Protein AF-A0A268QVD8-F1 (afdb_monomer_lite)

Structure (mmCIF, N/CA/C/O backbone):
data_AF-A0A268QVD8-F1
#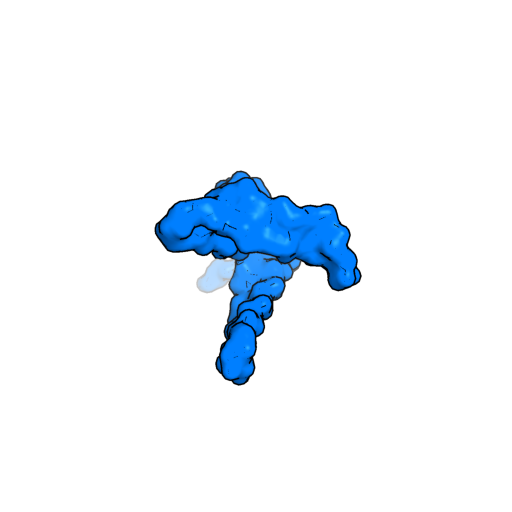
_entry.id   AF-A0A268QVD8-F1
#
loop_
_atom_site.group_PDB
_atom_site.id
_atom_site.type_symbol
_atom_site.label_atom_id
_atom_site.label_alt_id
_atom_site.label_comp_id
_atom_site.label_asym_id
_atom_site.label_entity_id
_atom_site.label_seq_id
_atom_site.pdbx_PDB_ins_code
_atom_site.Cartn_x
_atom_site.Cartn_y
_atom_site.Cartn_z
_atom_site.occupancy
_atom_site.B_iso_or_equiv
_atom_site.auth_seq_id
_atom_site.auth_comp_id
_atom_site.auth_asym_id
_atom_site.auth_atom_id
_atom_site.pdbx_PDB_model_num
ATOM 1 N N . ILE A 1 1 ? -23.724 -23.596 24.624 1.00 52.47 1 ILE A N 1
ATOM 2 C CA . ILE A 1 1 ? -23.399 -22.607 23.566 1.00 52.47 1 ILE A CA 1
ATOM 3 C C . ILE A 1 1 ? -23.701 -21.233 24.146 1.00 52.47 1 ILE A C 1
ATOM 5 O O . ILE A 1 1 ? -24.865 -20.957 24.416 1.00 52.47 1 ILE A O 1
ATOM 9 N N . ALA A 1 2 ? -22.676 -20.441 24.464 1.00 62.75 2 ALA A N 1
ATOM 10 C CA . ALA A 1 2 ? -22.863 -19.122 25.064 1.00 62.75 2 ALA A CA 1
ATOM 11 C C . ALA A 1 2 ? -23.527 -18.184 24.042 1.00 62.75 2 ALA A C 1
ATOM 13 O O . ALA A 1 2 ? -22.939 -17.871 23.011 1.00 62.75 2 ALA A O 1
ATOM 14 N N . LYS A 1 3 ? -24.778 -17.791 24.305 1.00 66.06 3 LYS A N 1
ATOM 15 C CA . LYS A 1 3 ? -25.528 -16.791 23.533 1.00 66.06 3 LYS A CA 1
ATOM 16 C C . LYS A 1 3 ? -25.281 -15.412 24.144 1.00 66.06 3 LYS A C 1
ATOM 18 O O . LYS A 1 3 ? -26.181 -14.835 24.747 1.00 66.06 3 LYS A O 1
ATOM 23 N N . THR A 1 4 ? -24.053 -14.918 24.067 1.00 76.38 4 THR A N 1
ATOM 24 C CA . THR A 1 4 ? -23.769 -13.541 24.483 1.00 76.38 4 THR A CA 1
ATOM 25 C C . THR A 1 4 ? -24.127 -12.620 23.313 1.00 76.38 4 THR A C 1
ATOM 27 O O . THR A 1 4 ? -23.604 -12.838 22.219 1.00 76.38 4 THR A O 1
ATOM 30 N N . PRO A 1 5 ? -25.029 -11.638 23.478 1.00 82.62 5 PRO A N 1
ATOM 31 C CA . PRO A 1 5 ? -25.323 -10.688 22.412 1.00 82.62 5 PRO A CA 1
ATOM 32 C C . PRO A 1 5 ? -24.074 -9.845 22.124 1.00 82.62 5 PRO A C 1
ATOM 34 O O . PRO A 1 5 ? -23.473 -9.293 23.043 1.00 82.62 5 PRO A O 1
ATOM 37 N N . TYR A 1 6 ? -23.682 -9.765 20.855 1.00 85.06 6 TYR A N 1
ATOM 38 C CA . TYR A 1 6 ? -22.598 -8.908 20.376 1.00 85.06 6 TYR A CA 1
ATOM 39 C C . TYR A 1 6 ? -23.153 -7.880 19.390 1.00 85.06 6 TYR A C 1
ATOM 41 O O . TYR A 1 6 ? -24.173 -8.111 18.740 1.00 85.06 6 TYR A O 1
ATOM 49 N N . GLN A 1 7 ? -22.482 -6.736 19.296 1.00 89.88 7 GLN A N 1
ATOM 50 C CA . GLN A 1 7 ? -22.782 -5.709 18.304 1.00 89.88 7 GLN A CA 1
ATOM 51 C C . GLN A 1 7 ? -21.812 -5.845 17.130 1.00 89.88 7 GLN A C 1
ATOM 53 O O . GLN A 1 7 ? -20.623 -6.085 17.331 1.00 89.88 7 GLN A O 1
ATOM 58 N N . VAL A 1 8 ? -22.332 -5.712 15.911 1.00 92.00 8 VAL A N 1
ATOM 59 C CA . VAL A 1 8 ? -21.541 -5.711 14.675 1.00 92.00 8 VAL 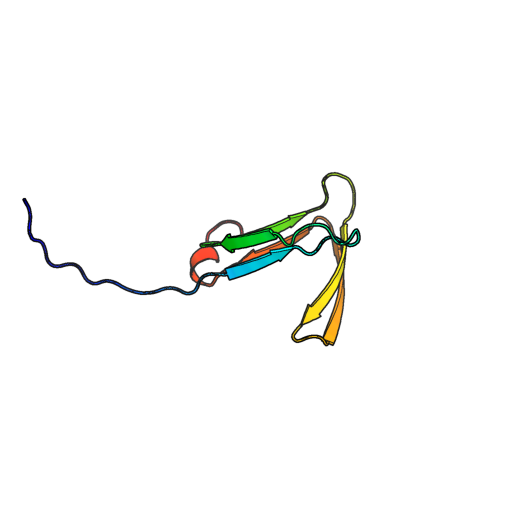A CA 1
ATOM 60 C C . VAL A 1 8 ? -21.357 -4.266 14.231 1.00 92.00 8 VAL A C 1
ATOM 62 O O . VAL A 1 8 ? -22.313 -3.494 14.240 1.00 92.00 8 VAL A O 1
ATOM 65 N N . VAL A 1 9 ? -20.131 -3.914 13.853 1.00 93.19 9 VAL A N 1
ATOM 66 C CA . VAL A 1 9 ? -19.772 -2.599 13.313 1.00 93.19 9 VAL A CA 1
ATOM 67 C C . VAL A 1 9 ? -19.083 -2.814 11.972 1.00 93.19 9 VAL A C 1
ATOM 69 O O . VAL A 1 9 ? -18.263 -3.722 11.835 1.00 93.19 9 VAL A O 1
ATOM 72 N N . GLU A 1 10 ? -19.430 -1.993 10.989 1.00 93.81 10 GLU A N 1
ATOM 73 C CA . GLU A 1 10 ? -18.876 -2.063 9.640 1.00 93.81 10 GLU A CA 1
ATOM 74 C C . GLU A 1 10 ? -17.750 -1.045 9.462 1.00 93.81 10 GLU A C 1
ATOM 76 O O . GLU A 1 10 ? -17.833 0.089 9.934 1.00 93.81 10 GLU A O 1
ATOM 81 N N . TYR A 1 11 ? -16.703 -1.457 8.748 1.00 94.19 11 TYR A N 1
ATOM 82 C CA . TYR A 1 11 ? -15.561 -0.616 8.413 1.00 94.19 11 TYR A CA 1
ATOM 83 C C . TYR A 1 11 ? -15.316 -0.638 6.903 1.00 94.19 11 TYR A C 1
ATOM 85 O O . TYR A 1 11 ? -15.525 -1.674 6.266 1.00 94.19 11 TYR A O 1
ATOM 93 N N . PRO A 1 12 ? -14.866 0.485 6.316 1.00 95.94 12 PRO A N 1
ATOM 94 C CA . PRO A 1 12 ? -14.534 0.532 4.902 1.00 95.94 12 PRO A CA 1
ATOM 95 C C . PRO A 1 12 ? -13.304 -0.330 4.599 1.00 95.94 12 PRO A C 1
ATOM 97 O O . PRO A 1 12 ? -12.378 -0.430 5.404 1.00 95.94 12 PRO A O 1
ATOM 100 N N . ILE A 1 13 ? -13.286 -0.895 3.395 1.00 96.81 13 ILE A N 1
ATOM 101 C CA . ILE A 1 13 ? -12.159 -1.644 2.831 1.00 96.81 13 ILE A CA 1
ATOM 102 C C . ILE A 1 13 ? -11.655 -0.946 1.568 1.00 96.81 13 ILE A C 1
ATOM 104 O O . ILE A 1 13 ? -12.399 -0.210 0.919 1.00 96.81 13 ILE A O 1
ATOM 108 N N . LEU A 1 14 ? -10.396 -1.186 1.213 1.00 97.00 14 LEU A N 1
ATOM 109 C CA . LEU A 1 14 ? -9.781 -0.641 0.006 1.00 97.00 14 LEU A CA 1
ATOM 110 C C . LEU A 1 14 ? -9.888 -1.656 -1.141 1.00 97.00 14 LEU A C 1
ATOM 112 O O . LEU A 1 14 ? -9.387 -2.773 -1.023 1.00 97.00 14 LEU A O 1
ATOM 116 N N . GLU A 1 15 ? -10.512 -1.274 -2.257 1.00 97.88 15 GLU A N 1
ATOM 117 C CA . GLU A 1 15 ? -10.489 -2.060 -3.498 1.00 97.88 15 GLU A CA 1
ATOM 118 C C . GLU A 1 15 ? -9.280 -1.664 -4.351 1.00 97.88 15 GLU A C 1
ATOM 120 O O . GLU A 1 15 ? -9.034 -0.483 -4.594 1.00 97.88 15 GLU A O 1
ATOM 125 N N . VAL A 1 16 ? -8.539 -2.666 -4.823 1.00 97.31 16 VAL A N 1
ATOM 126 C CA . VAL A 1 16 ? -7.354 -2.486 -5.666 1.00 97.31 16 VAL A CA 1
ATOM 127 C C . VAL A 1 16 ? -7.560 -3.235 -6.972 1.00 97.31 16 VAL A C 1
ATOM 129 O O . VAL A 1 16 ? -7.858 -4.432 -6.970 1.00 97.31 16 VAL A O 1
ATOM 132 N N . ILE A 1 17 ? -7.379 -2.531 -8.087 1.00 96.88 17 ILE A N 1
ATOM 133 C CA . ILE A 1 17 ? -7.489 -3.084 -9.438 1.00 96.88 17 ILE A CA 1
ATOM 134 C C . ILE A 1 17 ? -6.149 -2.893 -10.141 1.00 96.88 17 ILE A C 1
ATOM 136 O O . ILE A 1 17 ? -5.708 -1.762 -10.341 1.00 96.88 17 ILE A O 1
ATOM 140 N N . ILE A 1 18 ? -5.521 -3.997 -10.537 1.00 95.94 18 ILE A N 1
ATOM 141 C CA . ILE A 1 18 ? -4.273 -3.997 -11.302 1.00 95.94 18 ILE A CA 1
ATOM 142 C C . ILE A 1 18 ? -4.609 -4.282 -12.763 1.00 95.94 18 ILE A C 1
ATOM 144 O O . ILE A 1 18 ? -5.201 -5.316 -13.090 1.00 95.94 18 ILE A O 1
ATOM 148 N N . ARG A 1 19 ? -4.217 -3.350 -13.634 1.00 95.38 19 ARG A N 1
ATOM 149 C CA . ARG A 1 19 ? -4.345 -3.463 -15.089 1.00 95.38 19 ARG A CA 1
ATOM 150 C C . ARG A 1 19 ? -2.965 -3.629 -15.697 1.00 95.38 19 ARG A C 1
ATOM 152 O O . ARG A 1 19 ? -2.076 -2.824 -15.435 1.00 95.38 19 ARG A O 1
ATOM 159 N N . HIS A 1 20 ? -2.798 -4.673 -16.498 1.00 93.00 20 HIS A N 1
ATOM 160 C CA . HIS A 1 20 ? -1.545 -4.942 -17.186 1.00 93.00 20 HIS A CA 1
ATOM 161 C C . HIS A 1 20 ? -1.539 -4.272 -18.563 1.00 93.00 20 HIS A C 1
ATOM 163 O O . HIS A 1 20 ? -2.534 -4.308 -19.286 1.00 93.00 20 HIS A O 1
ATOM 169 N N . ASN A 1 21 ? -0.405 -3.677 -18.937 1.00 90.94 21 ASN A N 1
ATOM 170 C CA . ASN A 1 21 ? -0.252 -2.979 -20.220 1.00 90.94 21 ASN A CA 1
ATOM 171 C C . ASN A 1 21 ? -0.342 -3.916 -21.435 1.00 90.94 21 ASN A C 1
ATOM 173 O O . ASN A 1 21 ? -0.627 -3.464 -22.539 1.00 90.94 21 ASN A O 1
ATOM 177 N N . ASP A 1 22 ? -0.098 -5.212 -21.242 1.00 92.12 22 ASP A N 1
ATOM 178 C CA . ASP A 1 22 ? -0.173 -6.242 -22.281 1.00 92.12 22 ASP A CA 1
ATOM 179 C C . ASP A 1 22 ? -1.609 -6.729 -22.558 1.00 92.12 22 ASP A C 1
ATOM 181 O O . ASP A 1 22 ? -1.810 -7.628 -23.374 1.00 92.12 22 ASP A O 1
ATOM 185 N N . GLY A 1 23 ? -2.614 -6.146 -21.895 1.00 87.06 23 GLY A N 1
ATOM 186 C CA . GLY A 1 23 ? -4.007 -6.575 -22.015 1.00 87.06 23 GLY A CA 1
ATOM 187 C C . GLY A 1 23 ? -4.314 -7.879 -21.274 1.00 87.06 23 GLY A C 1
ATOM 188 O O . GLY A 1 23 ? -5.360 -8.486 -21.516 1.00 87.06 23 GLY A O 1
ATOM 189 N N . GLY A 1 24 ? -3.425 -8.319 -20.376 1.00 91.44 24 GLY A N 1
ATOM 190 C CA . GLY A 1 24 ? -3.675 -9.425 -19.462 1.00 91.44 24 GLY A CA 1
ATOM 191 C C . GLY A 1 24 ? -4.925 -9.212 -18.601 1.00 91.44 24 GLY A C 1
ATOM 192 O O . GLY A 1 24 ? -5.455 -8.107 -18.463 1.00 91.44 24 GLY A O 1
ATOM 193 N N . ARG A 1 25 ? -5.419 -10.301 -18.001 1.00 92.50 25 ARG A N 1
ATOM 194 C CA . ARG A 1 25 ? -6.624 -10.263 -17.163 1.00 92.50 25 ARG A CA 1
ATOM 195 C C . ARG A 1 25 ? -6.426 -9.307 -15.985 1.00 92.50 25 ARG A C 1
ATOM 197 O O . ARG A 1 25 ? -5.460 -9.443 -15.242 1.00 92.50 25 ARG A O 1
ATOM 204 N N . GLU A 1 26 ? -7.385 -8.404 -15.782 1.00 95.12 26 GLU A N 1
ATOM 205 C CA . GLU A 1 26 ? -7.402 -7.535 -14.604 1.00 95.12 26 GLU A CA 1
ATOM 206 C C . GLU A 1 26 ? -7.422 -8.368 -13.315 1.00 95.12 26 GLU A C 1
ATOM 208 O O . GLU A 1 26 ? -8.222 -9.303 -13.169 1.00 95.12 26 GLU A O 1
ATOM 213 N N . ALA A 1 27 ? -6.564 -7.999 -12.365 1.00 95.06 27 ALA A N 1
ATOM 214 C CA . ALA A 1 27 ? -6.551 -8.584 -11.032 1.00 95.06 27 ALA A CA 1
ATOM 215 C C . ALA A 1 27 ? -7.234 -7.631 -10.043 1.00 95.06 27 ALA A C 1
ATOM 217 O O . ALA A 1 27 ? -6.999 -6.422 -10.069 1.00 95.06 27 ALA A O 1
ATOM 218 N N . ARG A 1 28 ? -8.094 -8.177 -9.177 1.00 97.12 28 ARG A N 1
ATOM 219 C CA . ARG A 1 28 ? -8.877 -7.416 -8.198 1.00 97.12 28 ARG A CA 1
ATOM 220 C C . ARG A 1 28 ? -8.649 -7.961 -6.796 1.00 97.12 28 ARG A C 1
ATOM 222 O O . ARG A 1 28 ? -8.778 -9.166 -6.581 1.00 97.12 28 ARG A O 1
ATOM 229 N N . TYR A 1 29 ? -8.371 -7.064 -5.857 1.00 97.25 29 TYR A N 1
ATOM 230 C CA . TYR A 1 29 ? -8.100 -7.382 -4.458 1.00 97.25 29 TYR A CA 1
ATOM 231 C C . TYR A 1 29 ? -8.879 -6.455 -3.525 1.00 97.25 29 TYR A C 1
ATOM 233 O O . TYR A 1 29 ? -9.196 -5.321 -3.883 1.00 97.25 29 TYR A O 1
ATOM 241 N N . LEU A 1 30 ? -9.162 -6.945 -2.319 1.00 97.44 30 LEU A N 1
ATOM 242 C CA . LEU A 1 30 ? -9.751 -6.174 -1.229 1.00 97.44 30 LEU A CA 1
ATOM 243 C C . LEU A 1 30 ? -8.775 -6.178 -0.053 1.00 97.44 30 LEU A C 1
ATOM 245 O O . LEU A 1 30 ? -8.412 -7.246 0.442 1.00 97.44 30 LEU A O 1
ATOM 249 N N . ALA A 1 31 ? -8.350 -4.996 0.379 1.00 96.06 31 ALA A N 1
ATOM 250 C CA . ALA A 1 31 ? -7.434 -4.813 1.494 1.00 96.06 31 ALA A CA 1
ATOM 251 C C . ALA A 1 31 ? -8.180 -4.282 2.723 1.00 96.06 31 ALA A C 1
ATOM 253 O O . ALA A 1 31 ? -8.897 -3.280 2.651 1.00 96.06 31 ALA A O 1
ATOM 254 N N . LEU A 1 32 ? -7.993 -4.963 3.857 1.00 95.81 32 LEU A N 1
ATOM 255 C CA . LEU A 1 32 ? -8.540 -4.535 5.144 1.00 95.81 32 LEU A CA 1
ATOM 256 C C . LEU A 1 32 ? -7.714 -3.396 5.748 1.00 95.81 32 LEU A C 1
ATOM 258 O O . LEU A 1 32 ? -8.289 -2.400 6.178 1.00 95.81 32 LEU A O 1
ATOM 262 N N . ASN A 1 33 ? -6.386 -3.538 5.756 1.00 95.69 33 ASN A N 1
ATOM 263 C CA . ASN A 1 33 ? -5.485 -2.549 6.343 1.00 95.69 33 ASN A CA 1
ATOM 264 C C . ASN A 1 33 ? -4.899 -1.639 5.261 1.00 95.69 33 ASN A C 1
ATOM 266 O O . ASN A 1 33 ? -5.316 -0.490 5.144 1.00 95.69 33 ASN A O 1
ATOM 270 N N . GLU A 1 34 ? -3.999 -2.157 4.422 1.00 96.94 34 GLU A N 1
ATOM 271 C CA . GLU A 1 34 ? -3.331 -1.363 3.393 1.00 96.94 34 GLU A CA 1
ATOM 272 C C . GLU A 1 34 ? -2.990 -2.148 2.122 1.00 96.94 34 GLU A C 1
ATOM 274 O O . GLU A 1 34 ? -2.940 -3.379 2.101 1.00 96.94 34 GLU A O 1
ATOM 279 N N . CYS A 1 35 ? -2.730 -1.400 1.052 1.00 96.56 35 CYS A N 1
ATOM 280 C CA . CYS A 1 35 ? -2.081 -1.867 -0.162 1.00 96.56 35 CYS A CA 1
ATOM 281 C C . CYS A 1 35 ? -0.794 -1.069 -0.371 1.00 96.56 35 CYS A C 1
ATOM 283 O O . CYS A 1 35 ? -0.792 0.156 -0.270 1.00 96.56 35 CYS A O 1
ATOM 285 N N . THR A 1 36 ? 0.303 -1.761 -0.669 1.00 95.56 36 THR A N 1
ATOM 286 C CA . THR A 1 36 ? 1.608 -1.139 -0.890 1.00 95.56 36 THR A CA 1
ATOM 287 C C . THR A 1 36 ? 2.139 -1.498 -2.272 1.00 95.56 36 THR A C 1
ATOM 289 O O . THR A 1 36 ? 2.198 -2.676 -2.626 1.00 95.56 36 THR A O 1
ATOM 292 N N . VAL A 1 37 ? 2.576 -0.487 -3.022 1.00 95.00 37 VAL A N 1
ATOM 293 C CA . VAL A 1 37 ? 3.295 -0.633 -4.294 1.00 95.00 37 VAL A CA 1
ATOM 294 C C . VAL A 1 37 ? 4.747 -0.242 -4.055 1.00 95.00 37 VAL A C 1
ATOM 296 O O . VAL A 1 37 ? 5.016 0.888 -3.659 1.00 95.00 37 VAL A O 1
ATOM 299 N N . LYS A 1 38 ? 5.681 -1.167 -4.279 1.00 94.12 38 LYS A N 1
ATOM 300 C CA . LYS A 1 38 ? 7.121 -0.975 -4.046 1.00 94.12 38 LYS A CA 1
ATOM 301 C C . LYS A 1 38 ? 7.931 -1.486 -5.226 1.00 94.12 38 LYS A C 1
ATOM 303 O O . LYS A 1 38 ? 7.507 -2.432 -5.893 1.00 94.12 38 LYS A O 1
ATOM 308 N N . SER A 1 39 ? 9.097 -0.884 -5.456 1.00 91.12 39 SER A N 1
ATOM 309 C CA . SER A 1 39 ? 10.069 -1.484 -6.371 1.00 91.12 39 SER A CA 1
ATOM 310 C C . SER A 1 39 ? 10.699 -2.724 -5.737 1.00 91.12 39 SER A C 1
ATOM 312 O O . SER A 1 39 ? 10.902 -2.772 -4.524 1.00 91.12 39 SER A O 1
ATOM 314 N N . ILE A 1 40 ? 11.026 -3.720 -6.562 1.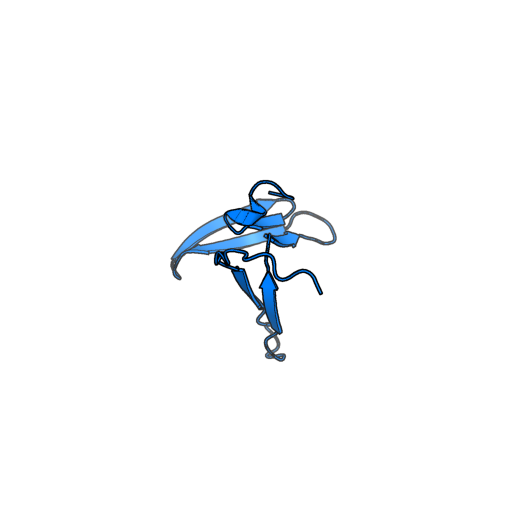00 88.25 40 ILE A N 1
ATOM 315 C CA . ILE A 1 40 ? 11.832 -4.873 -6.135 1.00 88.25 40 ILE A CA 1
ATOM 316 C C . ILE A 1 40 ? 13.299 -4.440 -5.987 1.00 88.25 40 ILE A C 1
ATOM 318 O O . ILE A 1 40 ? 13.962 -4.838 -5.034 1.00 88.25 40 ILE A O 1
ATOM 322 N N . GLU A 1 41 ? 13.784 -3.580 -6.889 1.00 89.69 41 GLU A N 1
ATOM 323 C CA . GLU A 1 41 ? 15.133 -3.007 -6.858 1.00 89.69 41 GLU A CA 1
ATOM 324 C C . GLU A 1 41 ? 15.119 -1.550 -7.348 1.00 89.69 41 GLU A C 1
ATOM 326 O O . GLU A 1 41 ? 14.412 -1.202 -8.295 1.00 89.69 41 GLU A O 1
ATOM 331 N N . GLY A 1 42 ? 15.921 -0.685 -6.721 1.00 89.81 42 GLY A N 1
ATOM 332 C CA . GLY A 1 42 ? 16.062 0.721 -7.116 1.00 89.81 42 GLY A CA 1
ATOM 333 C C . GLY A 1 42 ? 14.848 1.610 -6.807 1.00 89.81 42 GLY A C 1
ATOM 334 O O . GLY A 1 42 ? 13.902 1.207 -6.136 1.00 89.81 42 GLY A O 1
ATOM 335 N N . THR A 1 43 ? 14.899 2.855 -7.285 1.00 93.50 43 THR A N 1
ATOM 336 C CA . THR A 1 43 ? 13.855 3.865 -7.052 1.00 93.50 43 THR A CA 1
ATOM 337 C C . THR A 1 43 ? 12.659 3.651 -7.977 1.00 93.50 43 THR A C 1
ATOM 339 O O . THR A 1 43 ? 12.805 3.638 -9.200 1.00 93.50 43 THR A O 1
ATOM 342 N N . LEU A 1 44 ? 11.464 3.566 -7.395 1.00 94.69 44 LEU A N 1
ATOM 343 C CA . LEU A 1 44 ? 10.203 3.578 -8.121 1.00 94.69 44 LEU A CA 1
ATOM 344 C C . LEU A 1 44 ? 9.864 5.008 -8.548 1.00 94.69 44 LEU A C 1
ATOM 346 O O . LEU A 1 44 ? 9.809 5.917 -7.718 1.00 94.69 44 LEU A O 1
ATOM 350 N N . VAL A 1 45 ? 9.608 5.189 -9.841 1.00 96.19 45 VAL A N 1
ATOM 351 C CA . VAL A 1 45 ? 9.065 6.429 -10.400 1.00 96.19 45 VAL A CA 1
ATOM 352 C C . VAL A 1 45 ? 7.652 6.139 -10.880 1.00 96.19 45 VAL A C 1
ATOM 354 O O . VAL A 1 45 ? 7.465 5.225 -11.682 1.00 96.19 45 VAL A O 1
ATOM 357 N N . MET A 1 46 ? 6.666 6.889 -10.391 1.00 95.25 46 MET A N 1
ATOM 358 C CA . MET A 1 46 ? 5.279 6.735 -10.830 1.00 95.25 46 MET A CA 1
ATOM 359 C C . MET A 1 46 ? 4.549 8.070 -10.890 1.00 95.25 46 MET A C 1
ATOM 361 O O . MET A 1 46 ? 4.785 8.943 -10.058 1.00 95.25 46 MET A O 1
ATOM 365 N N . ASP A 1 47 ? 3.625 8.193 -11.836 1.00 96.75 47 ASP A N 1
ATOM 366 C CA . ASP A 1 47 ? 2.665 9.291 -11.858 1.00 96.75 47 ASP A CA 1
ATOM 367 C C . ASP A 1 47 ? 1.463 8.930 -10.985 1.00 96.75 47 ASP A C 1
ATOM 369 O O . ASP A 1 47 ? 0.869 7.857 -11.118 1.00 96.75 47 ASP A O 1
ATOM 373 N N . VAL A 1 48 ? 1.129 9.825 -10.062 1.00 96.94 48 VAL A N 1
ATOM 374 C CA . VAL A 1 48 ? 0.009 9.677 -9.139 1.00 96.94 48 VAL A CA 1
ATOM 375 C C . VAL A 1 48 ? -1.131 10.545 -9.637 1.00 96.94 48 VAL A C 1
ATOM 377 O O . VAL A 1 48 ? -1.004 11.764 -9.769 1.00 96.94 48 VAL A O 1
ATOM 380 N N . GLU A 1 49 ? -2.273 9.911 -9.879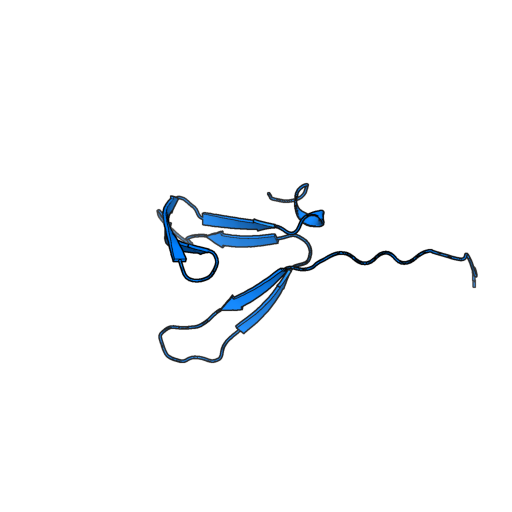 1.00 97.62 49 GLU A N 1
ATOM 381 C CA . GLU A 1 49 ? -3.502 10.591 -10.262 1.00 97.62 49 GLU A CA 1
ATOM 382 C C . GLU A 1 49 ? -4.556 10.470 -9.166 1.00 97.62 49 GLU A C 1
ATOM 384 O O . GLU A 1 49 ? -4.806 9.393 -8.622 1.00 97.62 49 GLU A O 1
ATOM 389 N N . ILE A 1 50 ? -5.234 11.579 -8.877 1.00 97.00 50 ILE A N 1
ATOM 390 C CA . ILE A 1 50 ? -6.354 11.623 -7.939 1.00 97.00 50 ILE A CA 1
ATOM 391 C C . ILE A 1 50 ? -7.585 12.073 -8.714 1.00 97.00 50 ILE A C 1
ATOM 393 O O . ILE A 1 50 ? -7.608 13.152 -9.300 1.00 97.00 50 ILE A O 1
ATOM 397 N N . LYS A 1 51 ? -8.628 11.233 -8.723 1.00 96.50 51 LYS A N 1
ATOM 398 C CA . LYS A 1 51 ? -9.873 11.476 -9.482 1.00 96.50 51 LYS A CA 1
ATOM 399 C C . LYS A 1 51 ? -9.624 11.738 -10.981 1.00 96.50 51 LYS A C 1
ATOM 401 O O . LYS A 1 51 ? -10.311 12.556 -11.586 1.00 96.50 51 LYS A O 1
ATOM 406 N N . GLY A 1 52 ? -8.646 11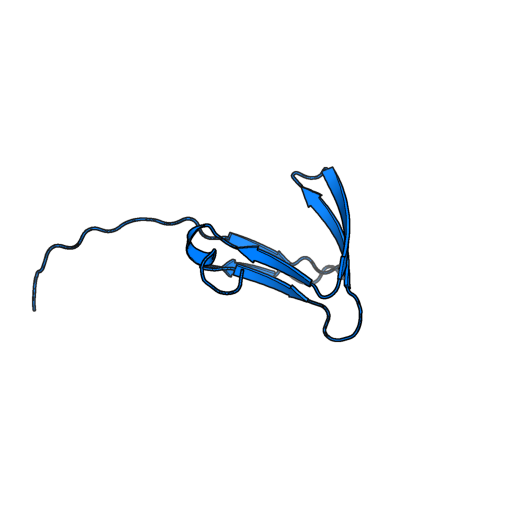.041 -11.565 1.00 95.31 52 GLY A N 1
ATOM 407 C CA . GLY A 1 52 ? -8.272 11.172 -12.980 1.00 95.31 52 GLY A CA 1
ATOM 408 C C . GLY A 1 52 ? -7.531 12.467 -13.322 1.00 95.31 52 GLY A C 1
ATOM 409 O O . GLY A 1 52 ? -7.462 12.838 -14.489 1.00 95.31 52 GLY A O 1
ATOM 410 N N . GLN A 1 53 ? -7.023 13.187 -12.318 1.00 97.56 53 GLN A N 1
ATOM 411 C CA . GLN A 1 53 ? -6.178 14.362 -12.503 1.00 97.56 53 GLN A CA 1
ATOM 412 C C . GLN A 1 53 ? -4.776 14.067 -11.984 1.00 97.56 53 GLN A C 1
ATOM 414 O O . GLN A 1 53 ? -4.629 13.551 -10.875 1.00 97.56 53 GLN A O 1
ATOM 419 N N . THR A 1 54 ? -3.754 14.424 -12.764 1.00 97.56 54 THR A N 1
ATOM 420 C CA . THR A 1 54 ? -2.354 14.319 -12.343 1.00 97.56 54 THR A CA 1
ATOM 421 C C . THR A 1 54 ? -2.126 15.172 -11.102 1.00 97.56 54 THR A C 1
ATOM 423 O O . THR A 1 54 ? -2.355 16.382 -11.119 1.00 97.56 54 THR A O 1
ATOM 426 N N . PHE A 1 55 ? -1.690 14.525 -10.028 1.00 97.69 55 PHE A N 1
ATOM 427 C CA . PHE A 1 55 ? -1.342 15.178 -8.776 1.00 97.69 55 PHE A CA 1
ATOM 428 C C . PHE A 1 55 ? 0.162 15.446 -8.728 1.00 97.69 55 PHE A C 1
ATOM 430 O O . PHE A 1 55 ? 0.577 16.597 -8.607 1.00 97.69 55 PHE A O 1
ATOM 437 N N . GLU A 1 56 ? 0.975 14.401 -8.895 1.00 97.69 56 GLU A N 1
ATOM 438 C CA . GLU A 1 56 ? 2.435 14.511 -8.895 1.00 97.69 56 GLU A CA 1
ATOM 439 C C . GLU A 1 56 ? 3.110 13.314 -9.577 1.00 97.69 56 GLU A C 1
ATOM 441 O O . GLU A 1 56 ? 2.497 12.265 -9.767 1.00 97.69 56 GLU A O 1
ATOM 446 N N . THR A 1 57 ? 4.403 13.454 -9.876 1.00 97.31 57 THR A N 1
ATOM 447 C CA . THR A 1 57 ? 5.287 12.325 -10.190 1.00 97.31 57 THR A CA 1
ATOM 448 C C . THR A 1 57 ? 6.096 11.978 -8.942 1.00 97.31 57 THR A C 1
ATOM 450 O O . THR A 1 57 ? 7.011 12.711 -8.557 1.00 97.31 57 THR A O 1
ATOM 453 N N . PHE A 1 58 ? 5.783 10.846 -8.319 1.00 96.56 58 PHE A N 1
ATOM 454 C CA . PHE A 1 58 ? 6.465 10.338 -7.134 1.00 96.56 58 PHE A CA 1
ATOM 455 C C . PHE A 1 58 ? 7.783 9.640 -7.499 1.00 96.56 58 PHE A C 1
ATOM 457 O O . PHE A 1 58 ? 7.866 8.915 -8.494 1.00 96.56 58 PHE A O 1
ATOM 464 N N . ARG A 1 59 ? 8.819 9.833 -6.669 1.00 96.62 59 ARG A N 1
ATOM 465 C CA . ARG A 1 59 ? 10.112 9.135 -6.754 1.00 96.62 59 ARG A CA 1
ATOM 466 C C . ARG A 1 59 ? 10.541 8.665 -5.366 1.00 96.62 59 ARG A C 1
ATOM 468 O O . ARG A 1 59 ? 10.862 9.495 -4.520 1.00 96.62 59 ARG A O 1
ATOM 475 N N . GLY A 1 60 ? 10.581 7.356 -5.143 1.00 94.25 60 GLY A N 1
ATOM 476 C CA . GLY A 1 60 ? 10.960 6.784 -3.848 1.00 94.25 60 GLY A CA 1
ATOM 477 C C . GLY A 1 60 ? 10.901 5.260 -3.839 1.00 94.25 60 GLY A C 1
ATOM 478 O O . GLY A 1 60 ? 10.867 4.633 -4.893 1.00 94.25 60 GLY A O 1
ATOM 479 N N . ASP A 1 61 ? 10.875 4.657 -2.655 1.00 93.88 61 ASP A N 1
ATOM 480 C CA . ASP A 1 61 ? 10.869 3.192 -2.517 1.00 93.88 61 ASP A CA 1
ATOM 481 C C . ASP A 1 61 ? 9.505 2.576 -2.871 1.00 93.88 61 ASP A C 1
ATOM 483 O O . ASP A 1 61 ? 9.414 1.455 -3.380 1.00 93.88 61 ASP A O 1
ATOM 487 N N . GLY A 1 62 ? 8.427 3.318 -2.613 1.00 94.19 62 GLY A N 1
ATOM 488 C CA . GLY A 1 62 ? 7.062 2.880 -2.859 1.00 94.19 62 GLY A CA 1
ATOM 489 C C . GLY A 1 62 ? 6.007 3.803 -2.262 1.00 94.19 62 GLY A C 1
ATOM 490 O O . GLY A 1 62 ? 6.331 4.742 -1.540 1.00 94.19 62 GLY A O 1
ATOM 491 N N . LEU A 1 63 ? 4.742 3.497 -2.546 1.00 95.38 63 LEU A N 1
ATOM 492 C CA . LEU A 1 63 ? 3.570 4.158 -1.972 1.00 95.38 63 LEU A CA 1
ATOM 493 C C . LEU A 1 63 ? 2.716 3.156 -1.194 1.00 95.38 63 LEU A C 1
ATOM 495 O O . LEU A 1 63 ? 2.508 2.024 -1.637 1.00 95.38 63 LEU A O 1
ATOM 499 N N . CYS 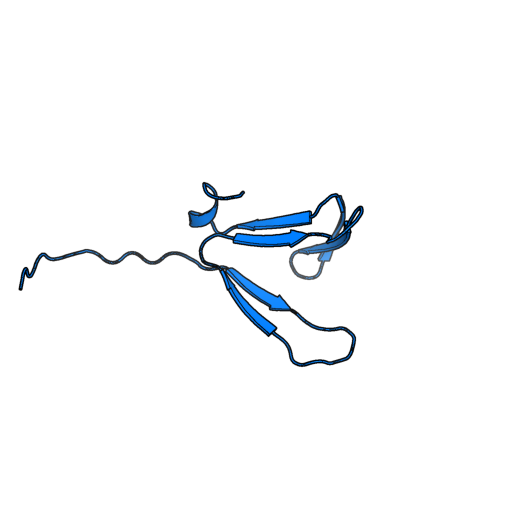A 1 64 ? 2.203 3.598 -0.047 1.00 95.94 64 CYS A N 1
ATOM 500 C CA . CYS A 1 64 ? 1.257 2.864 0.785 1.00 95.94 64 CYS A CA 1
ATOM 501 C C . CYS A 1 64 ? -0.095 3.589 0.779 1.00 95.94 64 CYS A C 1
ATOM 503 O O . CYS A 1 64 ? -0.155 4.802 0.964 1.00 95.94 64 CYS A O 1
ATOM 505 N N . MET A 1 65 ? -1.177 2.845 0.561 1.00 95.88 65 MET A N 1
ATOM 506 C CA . MET A 1 65 ? -2.555 3.324 0.650 1.00 95.88 65 MET A CA 1
ATOM 507 C C . MET A 1 65 ? -3.271 2.516 1.729 1.00 95.88 65 MET A C 1
ATOM 509 O O . MET A 1 65 ? -3.476 1.313 1.559 1.00 95.88 65 MET A O 1
ATOM 513 N N . SER A 1 66 ? -3.662 3.160 2.827 1.00 96.12 66 SER A N 1
ATOM 514 C CA . SER A 1 66 ? -4.294 2.497 3.972 1.00 96.12 66 SER A CA 1
ATOM 515 C C . SER A 1 66 ? -5.756 2.899 4.156 1.00 96.12 66 SER A C 1
ATOM 517 O O . SER A 1 66 ? -6.137 4.053 3.948 1.00 96.12 66 SER A O 1
ATOM 519 N N . THR A 1 67 ? -6.578 1.964 4.625 1.00 96.56 67 THR A N 1
ATOM 520 C CA . THR A 1 67 ? -7.900 2.272 5.180 1.00 96.56 67 THR A CA 1
ATOM 521 C C . THR A 1 67 ? -7.748 3.034 6.506 1.00 96.56 67 THR A C 1
ATOM 523 O O . THR A 1 67 ? -6.684 2.983 7.131 1.00 96.56 67 THR A O 1
ATOM 526 N N . PRO A 1 68 ? -8.804 3.709 7.001 1.00 94.56 68 PRO A N 1
ATOM 527 C CA . PRO A 1 68 ? -8.774 4.322 8.330 1.00 94.56 68 PRO A CA 1
ATOM 528 C C . PRO A 1 68 ? -8.402 3.322 9.435 1.00 94.56 68 PRO A C 1
ATOM 530 O O . PRO A 1 68 ? -7.602 3.641 10.313 1.00 94.56 68 PRO A O 1
ATOM 533 N N . SER A 1 69 ? -8.925 2.095 9.352 1.00 93.12 69 SER A N 1
ATOM 534 C CA . SER A 1 69 ? -8.632 1.017 10.304 1.00 93.12 69 SER A CA 1
ATOM 535 C C . SER A 1 69 ? -7.193 0.501 10.197 1.00 93.12 69 SER A C 1
ATOM 537 O O . SER A 1 69 ? -6.635 0.054 11.193 1.00 93.12 69 SER A O 1
ATOM 539 N N . GLY A 1 70 ? -6.582 0.586 9.011 1.00 93.25 70 GLY A N 1
ATOM 540 C CA . GLY A 1 70 ? -5.185 0.223 8.761 1.00 93.25 70 GLY A CA 1
ATOM 541 C C . GLY A 1 70 ? -4.161 1.294 9.148 1.00 93.25 70 GLY A C 1
ATOM 542 O O . GLY A 1 70 ? -2.965 1.025 9.112 1.00 93.25 70 GLY A O 1
ATOM 543 N N . SER A 1 71 ? -4.593 2.496 9.543 1.00 90.31 71 SER A N 1
ATOM 544 C CA . SER A 1 71 ? -3.686 3.626 9.818 1.00 90.31 71 SER A CA 1
ATOM 545 C C . SER A 1 71 ? -2.698 3.388 10.965 1.00 90.31 71 SER A C 1
ATOM 547 O O . SER A 1 71 ? -1.681 4.068 11.032 1.00 90.31 71 SER A O 1
ATOM 549 N N . THR A 1 72 ? -2.980 2.431 11.852 1.00 89.56 72 THR A N 1
ATOM 550 C CA . THR A 1 72 ? -2.109 2.034 12.970 1.00 89.56 72 THR A CA 1
ATOM 551 C C . THR A 1 72 ? -1.300 0.763 12.685 1.00 89.56 72 THR A C 1
ATOM 553 O O . THR A 1 72 ? -0.753 0.177 13.619 1.00 89.56 72 THR A O 1
ATOM 556 N N . ALA A 1 73 ? -1.301 0.273 11.441 1.00 89.19 73 ALA A N 1
ATOM 557 C CA . ALA A 1 73 ? -0.563 -0.915 11.020 1.00 89.19 73 ALA A CA 1
ATOM 558 C C . ALA A 1 73 ? 0.775 -0.526 10.366 1.00 89.19 73 ALA A C 1
ATOM 560 O O . ALA A 1 73 ? 1.663 -0.039 11.058 1.00 89.19 73 ALA A O 1
ATOM 561 N N . TYR A 1 74 ? 0.947 -0.782 9.066 1.00 77.00 74 TYR A N 1
ATOM 562 C CA . TYR A 1 74 ? 2.202 -0.494 8.362 1.00 77.00 74 TYR A CA 1
ATOM 563 C C . TYR A 1 74 ? 2.333 0.964 7.886 1.00 77.00 74 TYR A C 1
ATOM 565 O O . TYR A 1 74 ? 3.424 1.369 7.492 1.00 77.00 74 TYR A O 1
ATOM 573 N N . ASN A 1 75 ? 1.231 1.718 7.870 1.00 71.38 75 ASN A N 1
ATOM 574 C CA . ASN A 1 75 ? 1.212 3.123 7.456 1.00 71.38 75 ASN A CA 1
ATOM 575 C C . ASN A 1 75 ? 2.182 4.002 8.262 1.00 71.38 75 ASN A C 1
ATOM 577 O O . ASN A 1 75 ? 2.263 3.811 9.496 1.00 71.38 75 ASN A O 1
#

Organism: Shouchella clausii (NCBI:txid79880)

Foldseek 3Di:
DDPDDDDDDDFDWDWDWDQDPVRDDIDIDIHPFKDKDFDPDDWDWDFDDDPNHTDDTDIGGIDMDTGPVNPPPPD

Secondary structure (DSSP, 8-state):
-------------EEEEE--TT-PPPEEEEESSEEEEE-SSS-EEEEEEETTEEEEEEEESEEEEE-TGGGGTT-

InterPro domains:
  IPR016064 NAD kinase/diacylglycerol kinase-like domain superfamily [SSF111331] (3-75)
  IPR017437 ATP-NAD kinase, PpnK-type, C-terminal [G3DSA:2.60.200.30] (13-75)

pLDDT: mean 92.22, std 8.22, range [52.47, 97.88]

Radius of gyration: 17.23 Å; chains: 1; bounding box: 42×38×47 Å

Sequence (75 aa):
IAKTPYQVVEYPILEVIIRHNDGGREARYLALNECTVKSIEGTLVMDVEIKGQTFETFRGDGLCMSTPSGSTAYN